Protein AF-A0A954GRY3-F1 (afdb_monomer)

Mean predicted aligned error: 5.92 Å

Solvent-accessible surface area (backbone atoms only — not comparable to full-atom values): 5200 Å² total; per-residue (Å²): 142,68,84,92,61,81,80,62,61,76,63,34,33,22,3,71,33,46,68,58,42,49,52,44,51,52,40,49,47,53,49,52,54,39,43,77,72,69,46,60,79,76,61,51,54,56,40,52,51,51,47,46,42,62,71,73,68,40,64,56,70,58,51,52,52,52,42,44,72,77,31,70,72,45,47,60,49,56,73,27,26,38,68,46,67,71,42,84,56,49,132

Sequence (91 aa):
DNRGRVLDRGLWRYTRHPNYFGDFCVWWGFFFIAIAHGAHLWTAIGPALMSAFLMKWSGVGLLEKSLKAEKPEYAEYMHRTNTFFPGPPRK

Foldseek 3Di:
DCPPHDPCDDQCVFAVCVVLLVVLCVLVVVVVVCVVVPDDPVCVVRSVVSNCCSPPVPCCVVVLVVCVVSPVVSVVSPQQYHHHDGDHTDD

Structure (mmCIF, N/CA/C/O backbone):
data_AF-A0A954GRY3-F1
#
_entry.id   AF-A0A954GRY3-F1
#
loop_
_atom_site.group_PDB
_atom_site.id
_atom_site.type_symbol
_atom_site.label_atom_id
_atom_site.label_alt_id
_atom_site.label_comp_id
_atom_site.label_asym_id
_atom_site.label_entity_id
_atom_site.label_seq_id
_atom_site.pdbx_PDB_ins_code
_atom_site.Cartn_x
_atom_site.Cartn_y
_atom_site.Cartn_z
_atom_site.occupancy
_atom_site.B_iso_or_equiv
_atom_site.auth_seq_id
_atom_site.auth_comp_id
_atom_site.auth_asym_id
_atom_site.auth_atom_id
_atom_site.pdbx_PDB_model_num
ATOM 1 N N . ASP A 1 1 ? -24.873 12.972 10.337 1.00 54.31 1 ASP A N 1
ATOM 2 C CA . ASP A 1 1 ? -24.168 13.240 11.598 1.00 54.31 1 ASP A CA 1
ATOM 3 C C . ASP A 1 1 ? -23.112 12.156 11.831 1.00 54.31 1 ASP A C 1
ATOM 5 O O . ASP A 1 1 ? -23.479 11.014 12.068 1.00 54.31 1 ASP A O 1
ATOM 9 N N . ASN A 1 2 ? -21.826 12.465 11.608 1.00 75.31 2 ASN A N 1
ATOM 10 C CA . ASN A 1 2 ? -20.707 11.493 11.604 1.00 75.31 2 ASN A CA 1
ATOM 11 C C . ASN A 1 2 ? -19.468 11.996 12.374 1.00 75.31 2 ASN A C 1
ATOM 13 O O . ASN A 1 2 ? -18.407 11.373 12.314 1.00 75.31 2 ASN A O 1
ATOM 17 N N . ARG A 1 3 ? -19.562 13.141 13.069 1.00 72.50 3 ARG A N 1
ATOM 18 C CA . ARG A 1 3 ? -18.415 13.700 13.799 1.00 72.50 3 ARG A CA 1
ATOM 19 C C . ARG A 1 3 ? -18.014 12.738 14.916 1.00 72.50 3 ARG A C 1
ATOM 21 O O . ARG A 1 3 ? -18.870 12.198 15.606 1.00 72.50 3 ARG A O 1
ATOM 28 N N . GLY A 1 4 ? -16.716 12.496 15.064 1.00 73.25 4 GLY A N 1
ATOM 29 C CA . GLY A 1 4 ? -16.189 11.619 16.112 1.00 73.25 4 GLY A CA 1
ATOM 30 C C . GLY A 1 4 ? -16.239 10.116 15.809 1.00 73.25 4 GLY A C 1
ATOM 31 O O . GLY A 1 4 ? -15.480 9.383 16.430 1.00 73.25 4 GLY A O 1
ATOM 32 N N . ARG A 1 5 ? -16.985 9.641 14.805 1.00 80.94 5 ARG A N 1
ATOM 33 C CA . ARG A 1 5 ? -17.050 8.201 14.483 1.00 80.94 5 ARG A CA 1
ATOM 34 C C . ARG A 1 5 ? -15.806 7.707 13.742 1.00 80.94 5 ARG A C 1
ATOM 36 O O . ARG A 1 5 ? -15.127 8.486 13.068 1.00 80.94 5 ARG A O 1
ATOM 43 N N . VAL A 1 6 ? -15.494 6.421 13.886 1.00 83.75 6 VAL A N 1
ATOM 44 C CA . VAL A 1 6 ? -14.452 5.743 13.100 1.00 83.75 6 VAL A CA 1
ATOM 45 C C . VAL A 1 6 ? -15.035 5.337 11.746 1.00 83.75 6 VAL A C 1
ATOM 47 O O . VAL A 1 6 ? -16.145 4.815 11.674 1.00 83.75 6 VAL A O 1
ATOM 50 N N . LEU A 1 7 ? -14.300 5.597 10.662 1.00 86.69 7 LEU A N 1
ATOM 51 C CA . LEU A 1 7 ? -14.684 5.151 9.325 1.00 86.69 7 LEU A CA 1
ATOM 52 C C . LEU A 1 7 ? -14.153 3.732 9.097 1.00 86.69 7 LEU A C 1
ATOM 54 O O . LEU A 1 7 ? -12.971 3.557 8.823 1.00 86.69 7 LEU A O 1
ATOM 58 N N . ASP A 1 8 ? -15.032 2.738 9.195 1.00 85.69 8 ASP A N 1
ATOM 59 C CA . ASP A 1 8 ? -14.721 1.309 9.031 1.00 85.69 8 ASP A CA 1
ATOM 60 C C . ASP A 1 8 ? -15.393 0.680 7.790 1.00 85.69 8 ASP A C 1
ATOM 62 O O . ASP A 1 8 ? -15.456 -0.543 7.639 1.00 85.69 8 ASP A O 1
ATOM 66 N N . ARG A 1 9 ? -15.921 1.517 6.886 1.00 85.44 9 ARG A N 1
ATOM 67 C CA . ARG A 1 9 ? -16.691 1.109 5.698 1.00 85.44 9 ARG A CA 1
ATOM 68 C C . ARG A 1 9 ? -15.936 1.383 4.398 1.00 85.44 9 ARG A C 1
ATOM 70 O O . ARG A 1 9 ? -15.005 2.182 4.348 1.00 85.44 9 ARG A O 1
ATOM 77 N N . GLY A 1 10 ? -16.366 0.741 3.311 1.00 88.94 10 GLY A N 1
ATOM 78 C CA . GLY A 1 10 ? -15.725 0.887 2.000 1.00 88.94 10 GLY A CA 1
ATOM 79 C C . GLY A 1 10 ? -14.308 0.309 1.999 1.00 88.94 10 GLY A C 1
ATOM 80 O O . GLY A 1 10 ? -14.091 -0.777 2.532 1.00 88.94 10 GLY A O 1
ATOM 81 N N . LEU A 1 11 ? -13.339 1.031 1.427 1.00 88.00 11 LEU A N 1
ATOM 82 C CA . LEU A 1 11 ? -11.938 0.582 1.371 1.00 88.00 11 LEU A CA 1
ATOM 83 C C . LEU A 1 11 ? -11.288 0.485 2.763 1.00 88.00 11 LEU A C 1
ATOM 85 O O . LEU A 1 11 ? -10.439 -0.377 2.985 1.00 88.00 11 LEU A O 1
ATOM 89 N N . TRP A 1 12 ? -11.756 1.299 3.714 1.00 88.50 12 TRP A N 1
ATOM 90 C CA . TRP A 1 12 ? -11.284 1.330 5.098 1.00 88.50 12 TRP A CA 1
ATOM 91 C C . TRP A 1 12 ? -11.645 0.041 5.850 1.00 88.50 12 TRP A C 1
ATOM 93 O O . TRP A 1 12 ? -11.005 -0.319 6.824 1.00 88.50 12 TRP A O 1
ATOM 103 N N . ARG A 1 13 ? -12.604 -0.747 5.350 1.00 87.31 13 ARG A N 1
ATOM 104 C CA . ARG A 1 13 ? -12.888 -2.082 5.893 1.00 87.31 13 ARG A CA 1
ATOM 105 C C . ARG A 1 13 ? -11.740 -3.076 5.680 1.00 87.31 13 ARG A C 1
ATOM 107 O O . ARG A 1 13 ? -11.618 -4.035 6.439 1.00 87.31 13 ARG A O 1
ATOM 114 N N . TYR A 1 14 ? -10.955 -2.897 4.618 1.00 86.06 14 TYR A N 1
ATOM 115 C CA . TYR A 1 14 ? -9.938 -3.863 4.190 1.00 86.06 14 TYR A CA 1
ATOM 116 C C . TYR A 1 14 ? -8.527 -3.474 4.626 1.00 86.06 14 TYR A C 1
ATOM 118 O O . TYR A 1 14 ? -7.666 -4.334 4.805 1.00 86.06 14 TYR A O 1
ATOM 126 N N . THR A 1 15 ? -8.278 -2.178 4.784 1.00 88.12 15 THR A N 1
ATOM 127 C CA . THR A 1 15 ? -7.009 -1.634 5.263 1.00 88.12 15 THR A CA 1
ATOM 128 C C . THR A 1 15 ? -7.261 -0.308 5.964 1.00 88.12 15 THR A C 1
ATOM 130 O O . THR A 1 15 ? -8.138 0.450 5.563 1.00 88.12 15 THR A O 1
ATOM 133 N N . ARG A 1 16 ? -6.489 -0.009 7.008 1.00 89.19 16 ARG A N 1
ATOM 134 C CA . ARG A 1 16 ? -6.604 1.245 7.758 1.00 89.19 16 ARG A CA 1
ATOM 135 C C . ARG A 1 16 ? -6.127 2.451 6.955 1.00 89.19 16 ARG A C 1
ATOM 137 O O . ARG A 1 16 ? -6.607 3.556 7.197 1.00 89.19 16 ARG A O 1
ATOM 144 N N . HIS A 1 17 ? -5.246 2.222 5.979 1.00 88.56 17 HIS A N 1
ATOM 145 C CA . HIS A 1 17 ? -4.658 3.255 5.124 1.00 88.56 17 HIS A CA 1
ATOM 146 C C . HIS A 1 17 ? -4.781 2.877 3.640 1.00 88.56 17 HIS A C 1
ATOM 148 O O . HIS A 1 17 ? -3.770 2.634 2.977 1.00 88.56 17 HIS A O 1
ATOM 154 N N . PRO A 1 18 ? -6.004 2.827 3.075 1.00 88.75 18 PRO A N 1
ATOM 155 C CA . PRO A 1 18 ? -6.202 2.452 1.671 1.00 88.75 18 PRO A CA 1
ATOM 156 C C . PRO A 1 18 ? -5.554 3.442 0.708 1.00 88.75 18 PRO A C 1
ATOM 158 O O . PRO A 1 18 ? -5.090 3.039 -0.354 1.00 88.75 18 PRO A O 1
ATOM 161 N N . ASN A 1 19 ? -5.444 4.710 1.109 1.00 90.38 19 ASN A N 1
ATOM 162 C CA . ASN A 1 19 ? -4.732 5.733 0.350 1.00 90.38 19 ASN A CA 1
ATOM 163 C C . ASN A 1 19 ? -3.258 5.351 0.149 1.00 90.38 19 ASN A C 1
ATOM 165 O O . ASN A 1 19 ? -2.745 5.456 -0.956 1.00 90.38 19 ASN A O 1
ATOM 169 N N . TYR A 1 20 ? -2.600 4.820 1.184 1.00 88.00 20 TYR A N 1
ATOM 170 C CA . TYR A 1 20 ? -1.176 4.482 1.110 1.00 88.00 20 TYR A CA 1
ATOM 171 C C . TYR A 1 20 ? -0.935 3.235 0.273 1.00 88.00 20 TYR A C 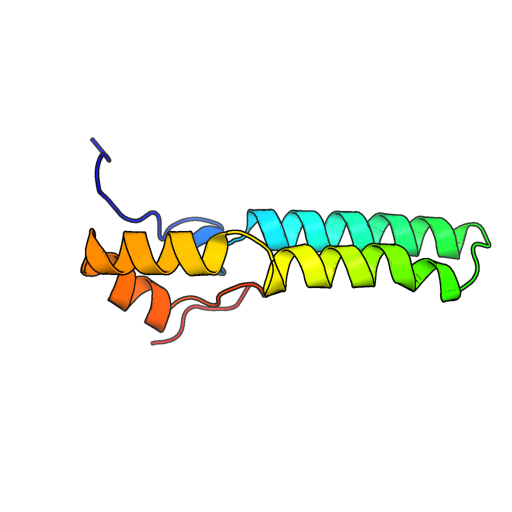1
ATOM 173 O O . TYR A 1 20 ? 0.085 3.120 -0.403 1.00 88.00 20 TYR A O 1
ATOM 181 N N . PHE A 1 21 ? -1.882 2.299 0.308 1.00 89.62 21 PHE A N 1
ATOM 182 C CA . PHE A 1 21 ? -1.869 1.180 -0.618 1.00 89.62 21 PHE A CA 1
ATOM 183 C C . PHE A 1 21 ? -2.072 1.651 -2.066 1.00 89.62 21 PHE A C 1
ATOM 185 O O . PHE A 1 21 ? -1.398 1.160 -2.966 1.00 89.62 21 PHE A O 1
ATOM 192 N N . GLY A 1 22 ? -2.940 2.643 -2.290 1.00 90.50 22 GLY A N 1
ATOM 193 C CA . GLY A 1 22 ? -3.088 3.306 -3.585 1.00 90.50 22 GLY A CA 1
ATOM 194 C C . GLY A 1 22 ? -1.775 3.918 -4.077 1.00 90.50 22 GLY A C 1
ATOM 195 O O . GLY A 1 22 ? -1.340 3.603 -5.183 1.00 90.50 22 GLY A O 1
ATOM 196 N N . ASP A 1 23 ? -1.100 4.706 -3.237 1.00 91.00 23 ASP A N 1
ATOM 197 C CA . ASP A 1 23 ? 0.204 5.297 -3.563 1.00 91.00 23 ASP A CA 1
ATOM 198 C C . ASP A 1 23 ? 1.249 4.220 -3.875 1.00 91.00 23 ASP A C 1
ATOM 200 O O . ASP A 1 23 ? 1.965 4.309 -4.872 1.00 91.00 23 ASP A O 1
ATOM 204 N N . PHE A 1 24 ? 1.295 3.152 -3.077 1.00 91.88 24 PHE A N 1
ATOM 205 C CA . PHE A 1 24 ? 2.135 1.988 -3.350 1.00 91.88 24 PHE A CA 1
ATOM 206 C C . PHE A 1 24 ? 1.861 1.411 -4.745 1.00 91.88 24 PHE A C 1
ATOM 208 O O . PHE A 1 24 ? 2.790 1.259 -5.538 1.00 91.88 24 PHE A O 1
ATOM 215 N N . CYS A 1 25 ? 0.598 1.153 -5.092 1.00 93.81 25 CYS A N 1
ATOM 216 C CA . CYS A 1 25 ? 0.228 0.647 -6.412 1.00 93.81 25 CYS A CA 1
ATOM 217 C C . CYS A 1 25 ? 0.633 1.595 -7.547 1.00 93.81 25 CYS A C 1
ATOM 219 O O . CYS A 1 25 ? 1.110 1.121 -8.575 1.00 93.81 25 CYS A O 1
ATOM 221 N N . VAL A 1 26 ? 0.484 2.911 -7.371 1.00 95.00 26 VAL A N 1
ATOM 222 C CA . VAL A 1 26 ? 0.879 3.911 -8.378 1.00 95.00 26 VAL A CA 1
ATOM 223 C C . VAL A 1 26 ? 2.386 3.869 -8.628 1.00 95.00 26 VAL A C 1
ATOM 225 O O . VAL A 1 26 ? 2.816 3.767 -9.776 1.00 95.00 26 VAL A O 1
ATOM 228 N N . TRP A 1 27 ? 3.198 3.881 -7.568 1.00 94.44 27 TRP A N 1
ATOM 229 C CA . TRP A 1 27 ? 4.658 3.865 -7.690 1.00 94.44 27 TRP A CA 1
ATOM 230 C C . TRP A 1 27 ? 5.183 2.574 -8.320 1.00 94.44 27 TRP A C 1
ATOM 232 O O . TRP A 1 27 ? 6.051 2.617 -9.194 1.00 94.44 27 TRP A O 1
ATOM 242 N N . TRP A 1 28 ? 4.628 1.428 -7.927 1.00 95.19 28 TRP A N 1
ATOM 243 C CA . TRP A 1 28 ? 4.956 0.152 -8.562 1.00 95.19 28 TRP A CA 1
ATOM 244 C C . TRP A 1 28 ? 4.436 0.069 -10.003 1.00 95.19 28 TRP A C 1
ATOM 246 O O . TRP A 1 28 ? 5.125 -0.471 -10.865 1.00 95.19 28 TRP A O 1
ATOM 256 N N . GLY A 1 29 ? 3.282 0.669 -10.302 1.00 95.44 29 GLY A N 1
ATOM 257 C CA . GLY A 1 29 ? 2.749 0.793 -11.659 1.00 95.44 29 GLY A CA 1
ATOM 258 C C . GLY A 1 29 ? 3.680 1.578 -12.585 1.00 95.44 29 GLY A C 1
ATOM 259 O O . GLY A 1 29 ? 4.010 1.096 -13.668 1.00 95.44 29 GLY A O 1
ATOM 260 N N . PHE A 1 30 ? 4.180 2.737 -12.146 1.00 94.56 30 PHE A N 1
ATOM 261 C CA . PHE A 1 30 ? 5.170 3.506 -12.908 1.00 94.56 30 PHE A CA 1
ATOM 262 C C . PHE A 1 30 ? 6.466 2.735 -13.130 1.00 94.56 30 PHE A C 1
ATOM 264 O O . PHE A 1 30 ? 7.027 2.783 -14.222 1.00 94.56 30 PHE A O 1
ATOM 271 N N . PHE A 1 31 ? 6.917 1.981 -12.132 1.00 95.19 31 PHE A N 1
ATOM 272 C CA . PHE A 1 31 ? 8.087 1.128 -12.276 1.00 95.19 31 PHE A CA 1
ATOM 273 C C . PHE A 1 31 ? 7.888 0.024 -13.322 1.00 95.19 31 PHE A C 1
ATOM 275 O O . PHE A 1 31 ? 8.759 -0.173 -14.168 1.00 95.19 31 PHE A O 1
ATOM 282 N N . PHE A 1 32 ? 6.734 -0.649 -13.334 1.00 95.31 32 PHE A N 1
ATOM 283 C CA . PHE A 1 32 ? 6.443 -1.653 -14.361 1.00 95.31 32 PHE A CA 1
ATOM 284 C C . PHE A 1 32 ? 6.327 -1.043 -15.761 1.00 95.31 32 PHE A C 1
ATOM 286 O O . PHE A 1 32 ? 6.850 -1.620 -16.713 1.00 95.31 32 PHE A O 1
ATOM 293 N N . ILE A 1 33 ? 5.720 0.142 -15.889 1.00 95.81 33 ILE A N 1
ATOM 294 C CA . ILE A 1 33 ? 5.684 0.887 -17.156 1.00 95.81 33 ILE A CA 1
ATOM 295 C C . ILE A 1 33 ? 7.108 1.225 -17.616 1.00 95.81 33 ILE A C 1
ATOM 297 O O . ILE A 1 33 ? 7.432 1.019 -18.784 1.00 95.81 33 ILE A O 1
ATOM 301 N N . ALA A 1 34 ? 7.970 1.698 -16.714 1.00 93.44 34 ALA A N 1
ATOM 302 C CA . ALA A 1 34 ? 9.354 2.035 -17.031 1.00 93.44 34 ALA A CA 1
ATOM 303 C C . ALA A 1 34 ? 10.151 0.804 -17.496 1.00 93.44 34 ALA A C 1
ATOM 305 O O . ALA A 1 34 ? 10.831 0.868 -18.520 1.00 93.44 34 ALA A O 1
ATOM 306 N N . ILE A 1 35 ? 10.030 -0.332 -16.798 1.00 95.69 35 ILE A N 1
ATOM 307 C CA . ILE A 1 35 ? 10.670 -1.595 -17.202 1.00 95.69 35 ILE A CA 1
ATOM 308 C C . ILE A 1 35 ? 10.201 -2.038 -18.584 1.00 95.69 35 ILE A C 1
ATOM 310 O O . ILE A 1 35 ? 11.024 -2.434 -19.407 1.00 95.69 35 ILE A O 1
ATOM 314 N N . ALA A 1 36 ? 8.899 -1.940 -18.861 1.00 94.38 36 ALA A N 1
ATOM 315 C CA . ALA A 1 36 ? 8.347 -2.307 -20.162 1.00 94.38 36 ALA A CA 1
ATOM 316 C C . ALA A 1 36 ? 8.931 -1.469 -21.319 1.00 94.38 36 ALA A C 1
ATOM 318 O O . ALA A 1 36 ? 8.933 -1.928 -22.457 1.00 94.38 36 ALA A O 1
ATOM 319 N N . HIS A 1 37 ? 9.472 -0.280 -21.027 1.00 93.94 37 HIS A N 1
ATOM 320 C CA . HIS A 1 37 ? 10.110 0.624 -21.991 1.00 93.94 37 HIS A CA 1
ATOM 321 C C . HIS A 1 37 ? 11.649 0.624 -21.904 1.00 93.94 37 HIS A C 1
ATOM 323 O O . HIS A 1 37 ? 12.298 1.545 -22.396 1.00 93.94 37 HIS A O 1
ATOM 329 N N . GLY A 1 38 ? 12.250 -0.405 -21.295 1.00 92.38 38 GLY A N 1
ATOM 330 C CA . G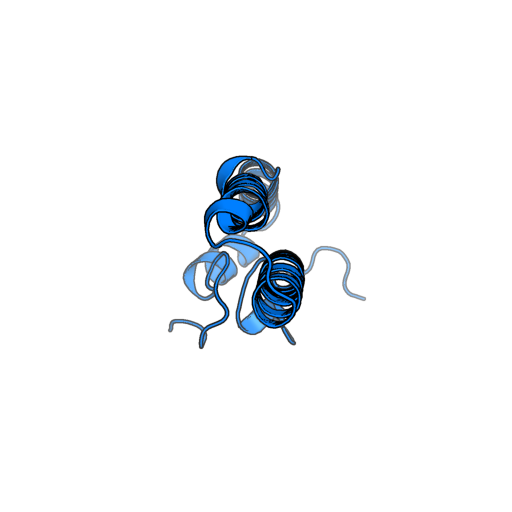LY A 1 38 ? 13.703 -0.598 -21.284 1.00 92.38 38 GLY A CA 1
ATOM 331 C C . GLY A 1 38 ? 14.436 0.021 -20.093 1.00 92.38 38 GLY A C 1
ATOM 332 O O . GLY A 1 38 ? 15.666 0.048 -20.088 1.00 92.38 38 GLY A O 1
ATOM 333 N N . ALA A 1 39 ? 13.725 0.490 -19.062 1.00 90.25 39 ALA A N 1
ATOM 334 C CA . ALA A 1 39 ? 14.377 0.871 -17.815 1.00 90.25 39 ALA A CA 1
ATOM 335 C C . ALA A 1 39 ? 15.001 -0.353 -17.128 1.00 90.25 39 ALA A C 1
ATOM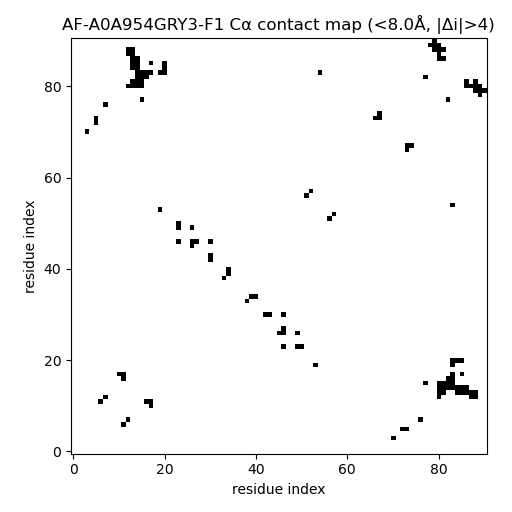 337 O O . ALA A 1 39 ? 14.450 -1.454 -17.111 1.00 90.25 39 ALA A O 1
ATOM 338 N N . HIS A 1 40 ? 16.158 -0.146 -16.508 1.00 91.94 40 HIS A N 1
ATOM 339 C CA . HIS A 1 40 ? 16.850 -1.200 -15.778 1.00 91.94 40 HIS A CA 1
ATOM 340 C C . HIS A 1 40 ? 16.168 -1.511 -14.438 1.00 91.94 40 HIS A C 1
ATOM 342 O O . HIS A 1 40 ? 15.654 -0.617 -13.763 1.00 91.94 40 HIS A O 1
ATOM 348 N N . LEU A 1 41 ? 16.270 -2.768 -13.989 1.00 92.00 41 LEU A N 1
ATOM 349 C CA . LEU A 1 41 ? 15.690 -3.246 -12.724 1.00 92.00 41 LEU A CA 1
ATOM 350 C C . LEU A 1 41 ? 16.146 -2.451 -11.487 1.00 92.00 41 LEU A C 1
ATOM 352 O O . LEU A 1 41 ? 15.408 -2.383 -10.509 1.00 92.00 41 LEU A O 1
ATOM 356 N N . TRP A 1 42 ? 17.320 -1.808 -11.522 1.00 91.81 42 TRP A N 1
ATOM 357 C CA . TRP A 1 42 ? 17.809 -0.988 -10.405 1.00 91.81 42 TRP A CA 1
ATOM 358 C C . TRP A 1 42 ? 16.903 0.216 -10.100 1.00 91.81 42 TRP A C 1
ATOM 360 O O . TRP A 1 42 ? 16.881 0.693 -8.966 1.00 91.81 42 TRP A O 1
ATOM 370 N N . THR A 1 43 ? 16.089 0.660 -11.066 1.00 91.44 43 THR A N 1
ATOM 371 C CA . THR A 1 43 ? 15.094 1.729 -10.868 1.00 91.44 43 THR A CA 1
ATOM 372 C C . THR A 1 43 ? 14.014 1.366 -9.840 1.00 91.44 43 THR A C 1
ATOM 374 O O . THR A 1 43 ? 13.344 2.263 -9.328 1.00 91.44 43 THR A O 1
ATOM 377 N N . ALA A 1 44 ? 13.920 0.090 -9.434 1.00 92.94 44 ALA A N 1
ATOM 378 C CA . ALA A 1 44 ? 13.085 -0.386 -8.328 1.00 92.94 44 ALA A CA 1
ATOM 379 C C 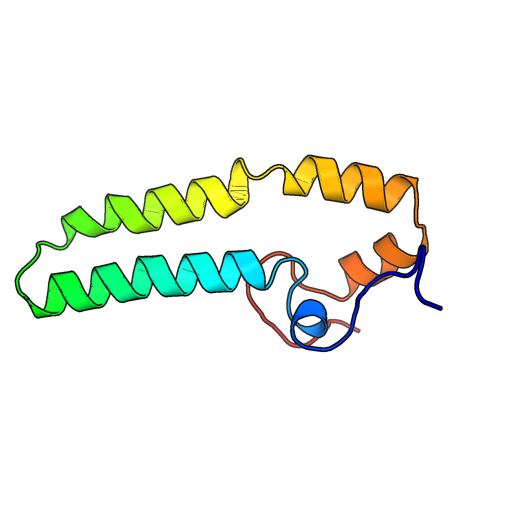. ALA A 1 44 ? 13.407 0.299 -6.992 1.00 92.94 44 ALA A C 1
ATOM 381 O O . ALA A 1 44 ? 12.576 0.304 -6.085 1.00 92.94 44 ALA A O 1
ATOM 382 N N . ILE A 1 45 ? 14.594 0.899 -6.859 1.00 94.38 45 ILE A N 1
ATOM 383 C CA . ILE A 1 45 ? 14.972 1.647 -5.661 1.00 94.38 45 ILE A CA 1
ATOM 384 C C . ILE A 1 45 ? 13.998 2.797 -5.369 1.00 94.38 45 ILE A C 1
ATOM 386 O O . ILE A 1 45 ? 13.690 3.046 -4.209 1.00 94.38 45 ILE A O 1
ATOM 390 N N . GLY A 1 46 ? 13.446 3.443 -6.404 1.00 91.62 46 GLY A N 1
ATOM 391 C CA . GLY A 1 46 ? 12.460 4.519 -6.275 1.00 91.62 46 GLY A CA 1
ATOM 392 C C . GLY A 1 46 ? 11.166 4.075 -5.580 1.00 91.62 46 GLY A C 1
ATOM 393 O O . GLY A 1 46 ? 10.891 4.541 -4.469 1.00 91.62 46 GLY A O 1
ATOM 394 N N . PRO A 1 47 ? 10.375 3.154 -6.171 1.00 93.50 47 PRO A N 1
ATOM 395 C CA . PRO A 1 47 ? 9.157 2.655 -5.536 1.00 93.50 47 PRO A CA 1
ATOM 396 C C . PRO A 1 47 ? 9.440 1.931 -4.213 1.00 93.50 47 PRO A C 1
ATOM 398 O O . PRO A 1 47 ? 8.623 2.021 -3.296 1.00 93.50 47 PRO A O 1
ATOM 401 N N . ALA A 1 48 ? 10.592 1.265 -4.055 1.00 92.06 48 ALA A N 1
ATOM 402 C CA . ALA A 1 48 ? 10.969 0.625 -2.795 1.00 92.06 48 ALA A CA 1
ATOM 403 C C . ALA A 1 48 ? 11.204 1.645 -1.668 1.00 92.06 48 ALA A C 1
ATOM 405 O O . ALA A 1 48 ? 10.672 1.474 -0.568 1.00 92.06 48 ALA A O 1
ATOM 406 N N . LEU A 1 49 ? 11.942 2.728 -1.937 1.00 92.00 49 LEU A N 1
ATOM 407 C CA . LEU A 1 49 ? 12.143 3.817 -0.978 1.00 92.00 49 LEU A CA 1
ATOM 408 C C . LEU A 1 49 ? 10.820 4.496 -0.632 1.00 92.00 49 LEU A C 1
ATOM 410 O O . LEU A 1 49 ? 10.538 4.712 0.545 1.00 92.00 49 LEU A O 1
ATOM 414 N N . MET A 1 50 ? 9.973 4.764 -1.627 1.00 91.00 50 MET A N 1
ATOM 415 C CA . MET A 1 50 ? 8.660 5.355 -1.375 1.00 91.00 50 MET A CA 1
ATOM 416 C C . MET A 1 50 ? 7.777 4.444 -0.511 1.00 91.00 50 MET A C 1
ATOM 418 O O . MET A 1 50 ? 7.177 4.896 0.463 1.00 91.00 50 MET A O 1
ATOM 422 N N . SER A 1 51 ? 7.771 3.138 -0.794 1.00 89.75 51 SER A N 1
ATOM 423 C CA . SER A 1 51 ? 7.074 2.136 0.023 1.00 89.75 51 SER A CA 1
ATOM 424 C C . SER A 1 51 ? 7.573 2.151 1.474 1.00 89.75 51 SER A C 1
ATOM 426 O O . SER A 1 51 ? 6.777 2.077 2.412 1.00 89.75 51 SER A O 1
ATOM 428 N N . ALA A 1 52 ? 8.888 2.288 1.677 1.00 87.62 52 ALA A N 1
ATOM 429 C CA . ALA A 1 52 ? 9.483 2.380 3.006 1.00 87.62 52 ALA A CA 1
ATOM 430 C C . ALA A 1 52 ? 9.082 3.670 3.738 1.00 87.62 52 ALA A C 1
ATOM 432 O O . ALA A 1 52 ? 8.751 3.601 4.923 1.00 87.62 52 ALA A O 1
ATOM 433 N N . PHE A 1 53 ? 9.049 4.820 3.058 1.00 86.50 53 PHE A N 1
ATOM 434 C CA . PHE A 1 53 ? 8.587 6.077 3.652 1.00 86.50 53 PHE A CA 1
ATOM 435 C C . PHE A 1 53 ? 7.119 6.002 4.076 1.00 86.50 53 PHE A C 1
ATOM 437 O O . PHE A 1 53 ? 6.800 6.359 5.211 1.00 86.50 53 PHE A O 1
ATOM 444 N N . LEU A 1 54 ? 6.249 5.449 3.225 1.00 83.31 54 LEU A N 1
ATOM 445 C CA . LEU A 1 54 ? 4.829 5.263 3.535 1.00 83.31 54 LEU A CA 1
ATOM 446 C C . LEU A 1 54 ? 4.606 4.349 4.746 1.00 83.31 54 LE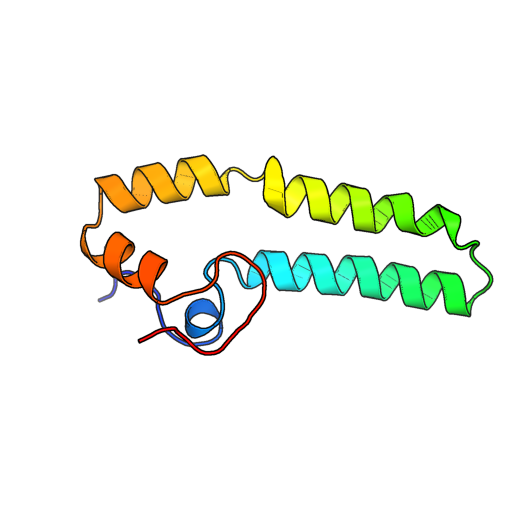U A C 1
ATOM 448 O O . LEU A 1 54 ? 3.700 4.598 5.538 1.00 83.31 54 LEU A O 1
ATOM 452 N N . MET A 1 55 ? 5.421 3.306 4.924 1.00 78.25 55 MET A N 1
ATOM 453 C CA . MET A 1 55 ? 5.247 2.354 6.029 1.00 78.25 55 MET A CA 1
ATOM 454 C C . MET A 1 55 ? 5.942 2.770 7.329 1.00 78.25 55 MET A C 1
ATOM 456 O O . MET A 1 55 ? 5.387 2.558 8.404 1.00 78.25 55 MET A O 1
ATOM 460 N N . LYS A 1 56 ? 7.165 3.310 7.263 1.00 70.62 56 LYS A N 1
ATOM 461 C CA . LYS A 1 56 ? 8.001 3.553 8.453 1.00 70.62 56 LYS A CA 1
ATOM 462 C C . LYS A 1 56 ? 7.988 4.995 8.939 1.00 70.62 56 LYS A C 1
ATOM 464 O O . LYS A 1 56 ? 8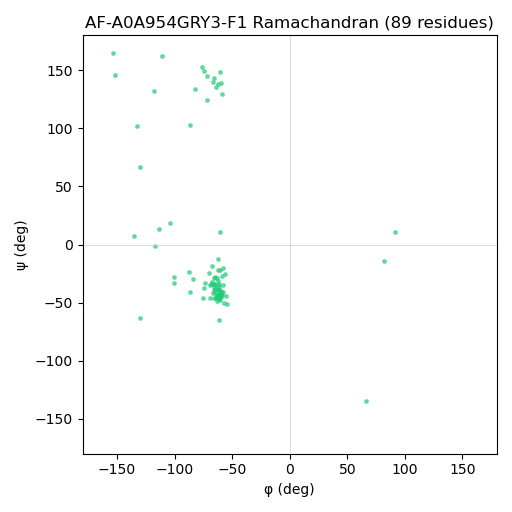.143 5.217 10.135 1.00 70.62 56 LYS A O 1
ATOM 469 N N . TRP A 1 57 ? 7.871 5.957 8.031 1.00 66.06 57 TRP A N 1
ATOM 470 C CA . TRP A 1 57 ? 8.042 7.384 8.332 1.00 66.06 57 TRP A CA 1
ATOM 471 C C . TRP A 1 57 ? 6.786 8.212 8.112 1.00 66.06 57 TRP A C 1
ATOM 473 O O . TRP A 1 57 ? 6.769 9.405 8.406 1.00 66.06 57 TRP A O 1
ATOM 483 N N . SER A 1 58 ? 5.707 7.590 7.653 1.00 66.25 58 SER A N 1
ATOM 484 C CA . SER A 1 58 ? 4.419 8.247 7.663 1.00 66.25 58 SER A CA 1
ATOM 485 C C . SER A 1 58 ? 3.977 8.467 9.111 1.00 66.25 58 SER A C 1
ATOM 487 O O . SER A 1 58 ? 4.122 7.601 9.978 1.00 66.25 58 SER A O 1
ATOM 489 N N . GLY A 1 59 ? 3.387 9.630 9.385 1.00 64.88 59 GLY A N 1
ATOM 490 C CA . GLY A 1 59 ? 2.832 9.987 10.695 1.00 64.88 59 GLY A CA 1
ATOM 491 C C . GLY A 1 59 ? 1.700 9.072 11.184 1.00 64.88 59 GLY A C 1
ATOM 492 O O . GLY A 1 59 ? 1.065 9.387 12.184 1.00 64.88 59 GLY A O 1
ATOM 493 N N . VAL A 1 60 ? 1.451 7.936 10.522 1.00 72.75 60 VAL A N 1
ATOM 494 C CA . VAL A 1 60 ? 0.472 6.911 10.890 1.00 72.75 60 VAL A CA 1
ATOM 495 C C . VAL A 1 60 ? 0.688 6.412 12.304 1.00 72.75 60 VAL A C 1
ATOM 497 O O . VAL A 1 60 ? -0.272 6.325 13.054 1.00 72.75 60 VAL A O 1
ATOM 500 N N . GLY A 1 61 ? 1.929 6.142 12.715 1.00 70.44 61 GLY A N 1
ATOM 501 C CA . GLY A 1 61 ? 2.187 5.664 14.076 1.00 70.44 61 GLY A CA 1
ATOM 502 C C . GLY A 1 61 ? 1.791 6.679 15.156 1.00 70.44 61 GLY A C 1
ATOM 503 O O . GLY A 1 61 ? 1.317 6.291 16.221 1.00 70.44 61 GLY A O 1
ATOM 504 N N . LEU A 1 62 ? 1.959 7.977 14.887 1.00 72.31 62 LEU A N 1
ATOM 505 C CA . LEU A 1 62 ? 1.537 9.058 15.785 1.00 72.31 62 LEU A CA 1
ATOM 506 C C . LEU A 1 62 ? 0.020 9.256 15.729 1.00 72.31 62 LEU A C 1
ATOM 508 O O . LEU A 1 62 ? -0.627 9.301 16.770 1.00 72.31 62 LEU A O 1
ATOM 512 N N . LEU A 1 63 ? -0.548 9.286 14.522 1.00 77.44 63 LEU A N 1
ATOM 513 C CA . LEU A 1 63 ? -1.981 9.426 14.291 1.00 77.44 63 LEU A CA 1
ATOM 514 C C . LEU A 1 63 ? -2.774 8.286 14.943 1.00 77.44 63 LEU A C 1
ATOM 516 O O . LEU A 1 63 ? -3.763 8.537 15.621 1.00 77.44 63 LEU A O 1
ATOM 520 N N . GLU A 1 64 ? -2.326 7.040 14.788 1.00 78.25 64 GLU A N 1
ATOM 521 C CA . GLU A 1 64 ? -2.955 5.867 15.400 1.00 78.25 64 GLU A CA 1
ATOM 522 C C . GLU A 1 64 ? -2.853 5.895 16.927 1.00 78.25 64 GLU A C 1
ATOM 524 O O . GLU A 1 64 ? -3.808 5.512 17.601 1.00 78.25 64 GLU A O 1
ATOM 529 N N . LYS A 1 65 ? -1.738 6.382 17.492 1.00 77.19 65 LYS A N 1
ATOM 530 C CA . LYS A 1 65 ? -1.602 6.568 18.946 1.00 77.19 65 LYS A CA 1
ATOM 531 C C . LYS A 1 65 ? -2.589 7.607 19.474 1.00 77.19 65 LYS A C 1
ATOM 533 O O . LYS A 1 65 ? -3.260 7.331 20.465 1.00 77.19 65 LYS A O 1
ATOM 538 N N . SER A 1 66 ? -2.712 8.753 18.804 1.00 77.12 66 SER A N 1
ATOM 539 C CA . SER A 1 66 ? -3.683 9.792 19.167 1.00 77.12 66 SER A CA 1
ATOM 540 C C . SER A 1 66 ? -5.122 9.297 19.015 1.00 77.12 66 SER A C 1
ATOM 542 O O . SER A 1 66 ? -5.915 9.423 19.942 1.00 77.12 66 SER A O 1
ATOM 544 N N . LEU A 1 67 ? -5.448 8.634 17.901 1.00 78.25 67 LEU A N 1
ATOM 545 C CA . LEU A 1 67 ? -6.779 8.071 17.658 1.00 78.25 67 LEU A CA 1
ATOM 546 C C . LEU A 1 67 ? -7.150 6.991 18.674 1.00 78.25 67 LEU A C 1
ATOM 548 O O . LEU A 1 67 ? -8.293 6.944 19.114 1.00 78.25 67 LEU A O 1
ATOM 552 N N . LYS A 1 68 ? -6.197 6.144 19.074 1.00 76.88 68 LYS A N 1
ATOM 553 C CA . LYS A 1 68 ? -6.412 5.142 20.123 1.00 76.88 68 LYS A CA 1
ATOM 554 C C . LYS A 1 68 ? -6.667 5.786 21.490 1.00 76.88 68 LYS A C 1
ATOM 556 O O . LYS A 1 68 ? -7.433 5.230 22.270 1.00 76.88 68 LYS A O 1
ATOM 561 N N . ALA A 1 69 ? -6.035 6.925 21.782 1.00 75.69 69 ALA A N 1
ATOM 562 C CA . ALA A 1 69 ? -6.243 7.660 23.029 1.00 75.69 69 ALA A CA 1
ATOM 563 C C . ALA A 1 69 ? -7.586 8.410 23.052 1.00 75.69 69 ALA A C 1
ATOM 565 O O . ALA A 1 69 ? -8.246 8.449 24.085 1.00 75.69 69 ALA A O 1
ATOM 566 N N . GLU A 1 70 ? -8.006 8.976 21.919 1.00 77.94 70 GLU A N 1
ATOM 567 C CA . GLU A 1 70 ? -9.244 9.757 21.815 1.00 77.94 70 GLU A CA 1
ATOM 568 C C . GLU A 1 70 ? -10.497 8.902 21.585 1.00 77.94 70 GLU A C 1
ATOM 570 O O . GLU A 1 70 ? -11.594 9.306 21.970 1.00 77.94 70 GLU A O 1
ATOM 575 N N . LYS A 1 71 ? -10.368 7.740 20.928 1.00 79.56 71 LYS A N 1
ATOM 576 C CA . LYS A 1 71 ? -11.508 6.933 20.472 1.00 79.56 71 LYS A CA 1
ATOM 577 C C . LYS A 1 71 ? -11.336 5.453 20.828 1.00 79.56 71 LYS A C 1
ATOM 579 O O . LYS A 1 71 ? -10.652 4.733 20.097 1.00 79.56 71 LYS A O 1
ATOM 584 N N . PRO A 1 72 ? -12.007 4.949 21.879 1.00 78.56 72 PRO A N 1
ATOM 585 C CA . PRO A 1 72 ? -11.897 3.542 22.273 1.00 78.56 72 PRO A CA 1
ATOM 586 C C . PRO A 1 72 ? -12.369 2.573 21.172 1.00 78.56 72 PRO A C 1
ATOM 588 O O . PRO A 1 72 ? -11.741 1.538 20.964 1.00 78.56 72 PRO A O 1
ATOM 591 N N . GLU A 1 73 ? -13.377 2.955 20.378 1.00 80.50 73 GLU A N 1
ATOM 592 C CA . GLU A 1 73 ? -13.859 2.201 19.202 1.00 80.50 73 GLU A CA 1
ATOM 593 C C . GLU A 1 73 ? -12.767 1.981 18.136 1.00 80.50 73 GLU A C 1
ATOM 595 O O . GLU A 1 73 ? -12.790 1.003 17.386 1.00 80.50 73 GLU A O 1
ATOM 600 N N . TYR A 1 74 ? -11.772 2.876 18.067 1.00 82.38 74 TYR A N 1
ATOM 601 C CA . TYR A 1 74 ? -10.668 2.746 17.120 1.00 82.38 74 TYR A CA 1
ATOM 602 C C . TYR A 1 74 ? -9.778 1.550 17.459 1.00 82.38 74 TYR A C 1
ATOM 604 O O .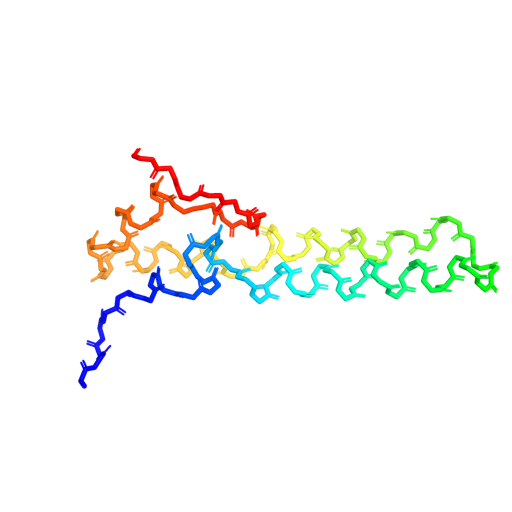 TYR A 1 74 ? -9.266 0.903 16.549 1.00 82.38 74 TYR A O 1
ATOM 612 N N . ALA A 1 75 ? -9.627 1.209 18.744 1.00 81.81 75 ALA A N 1
ATOM 613 C CA . ALA A 1 75 ? -8.829 0.061 19.161 1.00 81.81 75 ALA A CA 1
ATOM 614 C C . ALA A 1 75 ? -9.399 -1.248 18.594 1.00 81.81 75 ALA A C 1
ATOM 616 O O . ALA A 1 75 ? -8.654 -2.020 17.989 1.00 81.81 75 ALA A O 1
ATOM 617 N N . GLU A 1 76 ? -10.715 -1.460 18.699 1.00 83.75 76 GLU A N 1
ATOM 618 C CA . GLU A 1 76 ? -11.391 -2.624 18.108 1.00 83.75 76 GLU A CA 1
ATOM 619 C C . GLU A 1 76 ? -11.231 -2.665 16.583 1.00 83.75 76 GLU A C 1
ATOM 621 O O . GLU A 1 76 ? -10.945 -3.715 15.999 1.00 83.75 76 GLU A O 1
ATOM 626 N N . TYR A 1 77 ? -11.329 -1.506 15.929 1.00 84.50 77 TYR A N 1
ATOM 627 C CA . TYR A 1 77 ? -11.089 -1.384 14.495 1.00 84.50 77 TYR A CA 1
ATOM 628 C C . TYR A 1 77 ? -9.647 -1.755 14.097 1.00 84.50 77 TYR A C 1
ATOM 630 O O . TYR A 1 77 ? -9.456 -2.432 13.082 1.00 84.50 77 TYR A O 1
ATOM 638 N N . MET A 1 78 ? -8.635 -1.398 14.903 1.00 83.12 78 MET A N 1
ATOM 639 C CA . MET A 1 78 ? -7.243 -1.807 14.660 1.00 83.12 78 MET A CA 1
ATOM 640 C C . MET A 1 78 ? -7.026 -3.314 14.794 1.00 83.12 78 MET A C 1
ATOM 642 O O . MET A 1 78 ? -6.202 -3.870 14.073 1.00 83.12 78 MET A O 1
ATOM 646 N N . HIS A 1 79 ? -7.744 -3.979 15.702 1.00 83.25 79 HIS A N 1
ATOM 647 C CA . HIS A 1 79 ? -7.632 -5.429 15.872 1.00 83.25 79 HIS A CA 1
ATOM 648 C C . HIS A 1 79 ? -8.206 -6.195 14.676 1.00 83.25 79 HIS A C 1
ATOM 650 O O . HIS A 1 79 ? -7.660 -7.225 14.276 1.00 83.25 79 HIS A O 1
ATOM 656 N N . ARG A 1 80 ? -9.274 -5.667 14.074 1.00 85.12 80 ARG A N 1
ATOM 657 C CA . ARG A 1 80 ? -9.979 -6.310 12.961 1.00 85.12 80 ARG A CA 1
ATOM 658 C C . ARG A 1 80 ? -9.409 -5.974 11.583 1.00 85.12 80 ARG A C 1
ATOM 660 O O . ARG A 1 80 ? -9.603 -6.754 10.655 1.00 85.12 80 ARG A O 1
ATOM 667 N N . THR A 1 81 ? -8.717 -4.847 11.423 1.00 85.50 81 THR A N 1
ATOM 668 C CA . THR A 1 81 ? -8.356 -4.308 10.100 1.00 85.50 81 THR A CA 1
ATOM 669 C C . THR A 1 81 ? -6.845 -4.239 9.899 1.00 85.50 81 THR A C 1
ATOM 671 O O . THR A 1 81 ? -6.111 -3.705 10.731 1.00 85.50 81 THR A O 1
ATOM 674 N N . ASN A 1 82 ? -6.364 -4.733 8.756 1.00 84.12 82 ASN A N 1
ATOM 675 C CA .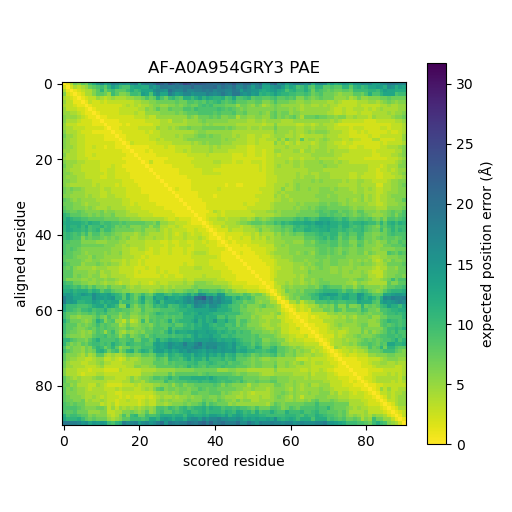 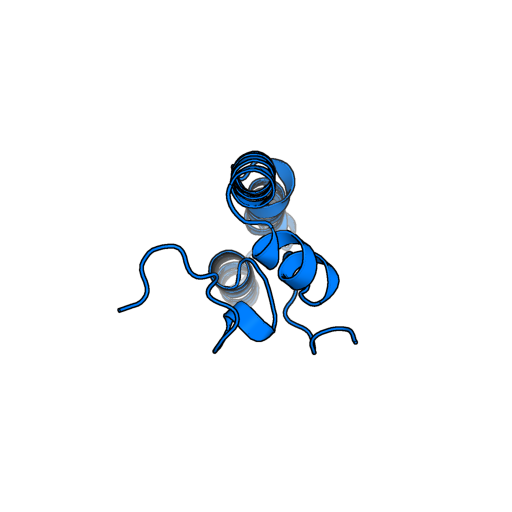ASN A 1 82 ? -4.947 -4.669 8.397 1.00 84.12 82 ASN A CA 1
ATOM 676 C C . ASN A 1 82 ? -4.441 -3.221 8.313 1.00 84.12 82 ASN A C 1
ATOM 678 O O . ASN A 1 82 ? -5.168 -2.314 7.927 1.00 84.12 82 ASN A O 1
ATOM 682 N N . THR A 1 83 ? -3.167 -2.992 8.632 1.00 81.31 83 THR A N 1
ATOM 683 C CA . THR A 1 83 ? -2.567 -1.648 8.574 1.00 81.31 83 THR A CA 1
ATOM 684 C C . THR A 1 83 ? -2.408 -1.128 7.147 1.00 81.31 83 THR A C 1
ATOM 686 O O . THR A 1 83 ? -2.722 0.026 6.887 1.00 81.31 83 THR A O 1
ATOM 689 N N . PHE A 1 84 ? -1.891 -1.957 6.236 1.00 82.81 84 PHE A N 1
ATOM 690 C CA . PHE A 1 84 ? -1.409 -1.496 4.929 1.00 82.81 84 PHE A CA 1
ATOM 691 C C . PHE A 1 84 ? -1.974 -2.332 3.781 1.00 82.81 84 PHE A C 1
ATOM 693 O O . PHE A 1 84 ? -2.752 -1.821 2.981 1.00 82.81 84 PHE A O 1
ATOM 700 N N . PHE A 1 85 ? -1.659 -3.630 3.734 1.00 85.00 85 PHE A N 1
ATOM 701 C CA . PHE A 1 85 ? -2.168 -4.514 2.686 1.00 85.00 85 PHE A CA 1
ATOM 702 C C . PHE A 1 85 ? -3.669 -4.801 2.866 1.00 85.00 85 PHE A C 1
ATOM 704 O O . PHE A 1 85 ? -4.054 -5.307 3.930 1.00 85.00 85 PHE A O 1
ATOM 711 N N . PRO A 1 86 ? -4.511 -4.524 1.849 1.00 84.25 86 PRO A N 1
ATOM 712 C CA . PRO A 1 86 ? -5.932 -4.833 1.895 1.00 84.25 86 PRO A CA 1
ATOM 713 C C . PRO A 1 86 ? -6.152 -6.330 2.104 1.00 84.25 86 PRO A C 1
ATOM 715 O O . PRO A 1 86 ? -5.586 -7.158 1.393 1.00 84.25 86 PRO A O 1
ATOM 718 N N . GLY A 1 87 ? -6.982 -6.682 3.078 1.00 86.19 87 GLY A N 1
ATOM 719 C CA . GLY A 1 87 ? -7.369 -8.065 3.332 1.00 86.19 87 GLY A CA 1
ATOM 720 C C . GLY A 1 87 ? -8.734 -8.151 4.006 1.00 86.19 87 GLY A C 1
ATOM 721 O O . GLY A 1 87 ? -9.245 -7.138 4.488 1.00 86.19 87 GLY A O 1
ATOM 722 N N . PRO A 1 88 ? -9.359 -9.340 4.030 1.00 82.81 88 PRO A N 1
ATOM 723 C CA . PRO A 1 88 ? -10.612 -9.524 4.745 1.00 82.81 88 PRO A CA 1
ATOM 724 C C . PRO A 1 88 ? -10.408 -9.208 6.237 1.00 82.81 88 PRO A C 1
ATOM 726 O O . PRO A 1 88 ? -9.378 -9.591 6.803 1.00 82.81 88 PRO A O 1
ATOM 729 N N . PRO A 1 89 ? -11.362 -8.516 6.883 1.00 77.62 89 PRO A N 1
ATOM 730 C CA . PRO A 1 89 ? -11.243 -8.175 8.292 1.00 77.62 89 PRO A CA 1
ATOM 731 C C . PRO A 1 89 ? -11.180 -9.440 9.155 1.00 77.62 89 PRO A C 1
ATOM 733 O O . PRO A 1 89 ? -11.915 -10.405 8.926 1.00 77.62 89 PRO A O 1
ATOM 736 N N . ARG A 1 90 ? -10.290 -9.424 10.148 1.00 75.06 90 ARG A N 1
ATOM 737 C CA . ARG A 1 90 ? -10.129 -10.492 11.141 1.00 75.06 90 ARG A CA 1
ATOM 738 C C . ARG A 1 90 ? -11.329 -10.482 12.096 1.00 75.06 90 ARG A C 1
ATOM 740 O O . ARG A 1 90 ? -11.893 -9.415 12.348 1.00 75.06 90 ARG A O 1
ATOM 747 N N . LYS A 1 91 ? -11.745 -11.672 12.541 1.00 62.06 91 LYS A N 1
ATOM 748 C CA . LYS A 1 91 ? -12.823 -11.844 13.527 1.00 62.06 91 LYS A CA 1
ATOM 749 C C . LYS A 1 91 ? -12.333 -11.485 14.919 1.00 62.06 91 LYS A C 1
ATOM 751 O O . LYS A 1 91 ? -11.181 -11.863 15.225 1.00 62.06 91 LYS A O 1
#

Radius of gyration: 16.13 Å; Cα contacts (8 Å, |Δi|>4): 70; chains: 1; bounding box: 42×26×45 Å

pLDDT: mean 84.6, std 8.61, range [54.31, 95.81]

Secondary structure (DSSP, 8-state):
--TT----SGGGGT-S-HHHHHHHHHHHHHHHHHHHTT--GGGGHHHHHHHHIIIIISTHHHHHHHHHHH-HHHHHHHHHS-SSS--PPP-